Protein AF-A0A1Z8Q1K0-F1 (afdb_monomer_lite)

Radius of gyration: 10.84 Å; chains: 1; bounding box: 29×19×27 Å

Sequence (62 aa):
MFICLCNPFNDKKVSAHLSNSGGRARVGDVYRACSDGENPNCCQCLETLKNIVKNHNETIAT

pLDDT: mean 93.12, std 6.37, range [54.16, 97.12]

Secondary structure (DSSP, 8-state):
-EEETTTTEEHHHHHHHHHHT-S---HHHHHHHHTTTPPPSS-TTHHHHHHHHHHHHHHH--

Structure (mmCIF, N/CA/C/O backbone):
data_AF-A0A1Z8Q1K0-F1
#
_entry.id   AF-A0A1Z8Q1K0-F1
#
loop_
_atom_site.group_PDB
_atom_site.id
_atom_site.type_symbol
_atom_site.label_atom_id
_atom_site.label_alt_id
_atom_site.label_comp_id
_atom_site.label_asym_id
_atom_site.label_entity_id
_atom_site.label_seq_id
_atom_site.pdbx_PDB_ins_code
_atom_site.Cartn_x
_atom_site.Cartn_y
_atom_site.Cartn_z
_atom_site.occupancy
_atom_site.B_iso_or_equiv
_atom_site.auth_seq_id
_atom_site.auth_comp_id
_atom_site.auth_asym_id
_atom_site.auth_atom_id
_atom_site.pdbx_PDB_model_num
ATOM 1 N N . MET A 1 1 ? 1.424 12.839 -2.298 1.00 88.75 1 MET A N 1
ATOM 2 C CA . MET A 1 1 ? 2.869 12.515 -2.285 1.00 88.75 1 MET A CA 1
ATOM 3 C C . MET A 1 1 ? 3.140 11.237 -3.077 1.00 88.75 1 MET A C 1
ATOM 5 O O . MET A 1 1 ? 2.326 10.320 -3.034 1.00 88.75 1 MET A O 1
ATOM 9 N N . PHE A 1 2 ? 4.262 11.159 -3.803 1.00 93.50 2 PHE A N 1
ATOM 10 C CA . PHE A 1 2 ? 4.720 9.882 -4.365 1.00 93.50 2 PHE A CA 1
ATOM 11 C C . PHE A 1 2 ? 5.076 8.917 -3.233 1.00 93.50 2 PHE A C 1
ATOM 13 O O . PHE A 1 2 ? 5.817 9.282 -2.326 1.00 93.50 2 PHE A O 1
ATOM 20 N N . ILE A 1 3 ? 4.531 7.704 -3.282 1.00 94.62 3 ILE A N 1
ATOM 21 C CA . ILE A 1 3 ? 4.813 6.662 -2.291 1.00 94.62 3 ILE A CA 1
ATOM 22 C C . ILE A 1 3 ? 6.007 5.841 -2.745 1.00 94.62 3 ILE A C 1
ATOM 24 O O . ILE A 1 3 ? 6.917 5.601 -1.961 1.00 94.62 3 ILE A O 1
ATOM 28 N N . CYS A 1 4 ? 6.026 5.439 -4.014 1.00 95.31 4 CYS A N 1
ATOM 29 C CA . CYS A 1 4 ? 7.132 4.692 -4.585 1.00 95.31 4 CYS A CA 1
ATOM 30 C C . CYS A 1 4 ? 7.635 5.382 -5.848 1.00 95.31 4 CYS A C 1
ATOM 32 O O . CYS A 1 4 ? 6.829 5.860 -6.638 1.00 95.31 4 CYS A O 1
ATOM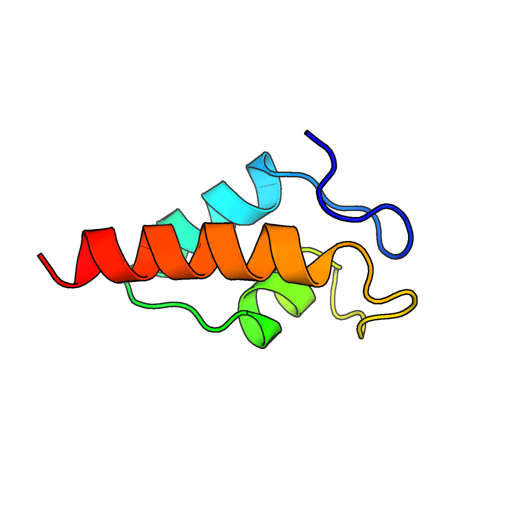 34 N N . LEU A 1 5 ? 8.960 5.449 -6.010 1.00 93.25 5 LEU A N 1
ATOM 35 C CA . LEU A 1 5 ? 9.617 5.997 -7.204 1.00 93.25 5 LEU A CA 1
ATOM 36 C C . LEU A 1 5 ? 10.096 4.889 -8.151 1.00 93.25 5 LEU A C 1
ATOM 38 O O . LEU A 1 5 ? 10.042 5.065 -9.359 1.00 93.25 5 LEU A O 1
ATOM 42 N N . CYS A 1 6 ? 10.521 3.741 -7.606 1.00 93.19 6 CYS A N 1
ATOM 43 C CA . CYS A 1 6 ? 11.024 2.608 -8.391 1.00 93.19 6 CYS A CA 1
ATOM 44 C C . CYS A 1 6 ? 9.919 1.944 -9.227 1.00 93.19 6 CYS A C 1
ATOM 46 O O . CYS A 1 6 ? 10.167 1.581 -10.365 1.00 93.19 6 CYS A O 1
ATOM 48 N N . ASN A 1 7 ? 8.707 1.851 -8.671 1.00 94.06 7 ASN A N 1
ATOM 49 C CA . ASN A 1 7 ? 7.482 1.504 -9.389 1.00 94.06 7 ASN A CA 1
ATOM 50 C C . ASN A 1 7 ? 6.478 2.625 -9.100 1.00 94.06 7 ASN A C 1
ATOM 52 O O . ASN A 1 7 ? 5.901 2.637 -8.011 1.00 94.06 7 ASN A O 1
ATOM 56 N N . PRO A 1 8 ? 6.372 3.639 -9.972 1.00 93.44 8 PRO A N 1
ATOM 57 C CA . PRO A 1 8 ? 5.802 4.924 -9.604 1.00 93.44 8 PRO A CA 1
ATOM 58 C C . PRO A 1 8 ? 4.312 4.858 -9.266 1.00 93.44 8 PRO A C 1
ATOM 60 O O . PRO A 1 8 ? 3.472 4.594 -10.120 1.00 93.44 8 PRO A O 1
ATOM 63 N N . PHE A 1 9 ? 3.973 5.187 -8.018 1.00 96.31 9 PHE A N 1
ATOM 64 C CA . PHE A 1 9 ? 2.596 5.441 -7.595 1.00 96.31 9 PHE A CA 1
ATOM 65 C C . PHE A 1 9 ? 2.537 6.434 -6.437 1.00 96.31 9 PHE A C 1
ATOM 67 O O . PHE A 1 9 ? 3.516 6.660 -5.720 1.00 96.31 9 PHE A O 1
ATOM 74 N N . ASN A 1 10 ? 1.372 7.052 -6.258 1.00 96.69 10 ASN A N 1
ATOM 75 C CA . ASN A 1 10 ? 1.145 8.105 -5.275 1.00 96.69 10 ASN A CA 1
ATOM 76 C C . ASN A 1 10 ? 0.081 7.717 -4.241 1.00 96.69 10 ASN A C 1
ATOM 78 O O . ASN A 1 10 ? -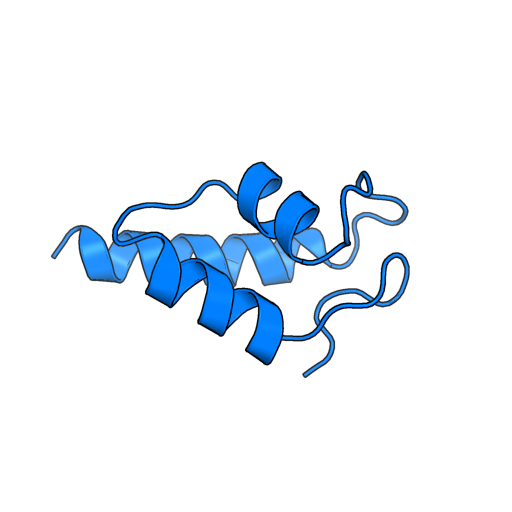0.648 6.735 -4.380 1.00 96.69 10 ASN A O 1
ATOM 82 N N . ASP A 1 11 ? 0.012 8.527 -3.195 1.00 96.00 11 ASP A N 1
ATOM 83 C CA . ASP A 1 11 ? -0.961 8.444 -2.109 1.00 96.00 11 ASP A CA 1
ATOM 84 C C . ASP A 1 11 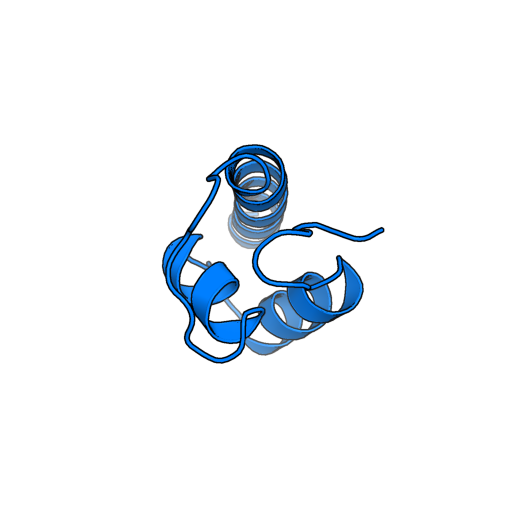? -2.415 8.439 -2.587 1.00 96.00 11 ASP A C 1
ATOM 86 O O . ASP A 1 11 ? -3.231 7.718 -2.021 1.00 96.00 11 ASP A O 1
ATOM 90 N N . LYS A 1 12 ? -2.743 9.182 -3.649 1.00 96.12 12 LYS A N 1
ATOM 91 C CA . LYS A 1 12 ? -4.098 9.195 -4.221 1.00 96.12 12 LYS A CA 1
ATOM 92 C C . LYS A 1 12 ? -4.506 7.818 -4.748 1.00 96.12 12 LYS A C 1
ATOM 94 O O . LYS A 1 12 ? -5.623 7.386 -4.478 1.00 96.12 12 LYS A O 1
ATOM 99 N N . LYS A 1 13 ? -3.611 7.113 -5.454 1.00 95.88 13 LYS A N 1
ATOM 100 C CA . LYS A 1 13 ? -3.876 5.754 -5.971 1.00 95.88 13 LYS A CA 1
ATOM 101 C C . LYS A 1 13 ? -4.067 4.760 -4.819 1.00 95.88 13 LYS A C 1
ATOM 103 O O . LYS A 1 13 ? -5.004 3.968 -4.849 1.00 95.88 13 LYS A O 1
ATOM 108 N N . VAL A 1 14 ? -3.247 4.879 -3.770 1.00 96.94 14 VAL A N 1
ATOM 109 C CA . VAL A 1 14 ? -3.372 4.066 -2.547 1.00 96.94 14 VAL A CA 1
ATOM 110 C C . VAL A 1 14 ? -4.704 4.330 -1.841 1.00 96.94 14 VAL A C 1
ATOM 112 O O . VAL A 1 14 ? -5.437 3.388 -1.556 1.00 96.94 14 VAL A O 1
ATOM 115 N N . SER A 1 15 ? -5.049 5.597 -1.601 1.00 94.62 15 SER A N 1
ATOM 116 C CA . SER A 1 15 ? -6.296 5.981 -0.930 1.00 94.62 15 SER A CA 1
ATOM 117 C C . SER A 1 15 ? -7.529 5.537 -1.717 1.00 94.62 15 SER A C 1
ATOM 119 O O . SER A 1 15 ? -8.435 4.957 -1.129 1.00 94.62 15 SER A O 1
ATOM 121 N N . ALA A 1 16 ? -7.543 5.721 -3.040 1.00 95.62 16 ALA A N 1
ATOM 122 C CA . ALA A 1 16 ? -8.639 5.254 -3.884 1.00 95.62 16 ALA A CA 1
ATOM 123 C C . ALA A 1 16 ? -8.823 3.729 -3.794 1.00 95.62 16 ALA A C 1
ATOM 125 O O . ALA A 1 16 ? -9.948 3.250 -3.666 1.00 95.62 16 ALA A O 1
ATOM 126 N N . HIS A 1 17 ? -7.728 2.963 -3.814 1.00 95.69 17 HIS A N 1
ATOM 127 C CA . HIS A 1 17 ? -7.793 1.508 -3.682 1.00 95.69 17 HIS A CA 1
ATOM 128 C C . HIS A 1 17 ? -8.321 1.068 -2.306 1.00 95.69 17 HIS A C 1
ATOM 130 O O . HIS A 1 17 ? -9.173 0.18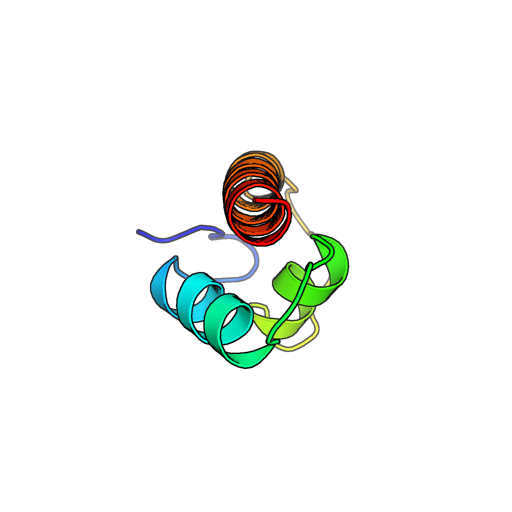5 -2.237 1.00 95.69 17 HIS A O 1
ATOM 136 N N . LEU A 1 18 ? -7.857 1.701 -1.225 1.00 95.38 18 LEU A N 1
ATOM 137 C CA . LEU A 1 18 ? -8.294 1.396 0.141 1.00 95.38 18 LEU A CA 1
ATOM 138 C C . LEU A 1 18 ? -9.765 1.755 0.391 1.00 95.38 18 LEU A C 1
ATOM 140 O O . LEU A 1 18 ? -10.474 0.999 1.049 1.00 95.38 18 LEU A O 1
ATOM 144 N N . SER A 1 19 ? -10.253 2.864 -0.166 1.00 92.56 19 SER A N 1
ATOM 145 C CA . SER A 1 19 ? -11.674 3.221 -0.082 1.00 92.56 19 SER A CA 1
ATOM 146 C C . SER A 1 19 ? -12.559 2.249 -0.868 1.00 92.56 19 SER A C 1
ATOM 148 O O . SER A 1 19 ? -13.662 1.928 -0.433 1.00 92.56 19 SER A O 1
ATOM 150 N N . ASN A 1 20 ? -12.072 1.742 -2.006 1.00 91.62 20 ASN A N 1
ATOM 151 C CA . ASN A 1 20 ? -12.814 0.803 -2.849 1.00 91.62 20 ASN A CA 1
ATOM 152 C C . ASN A 1 20 ? -12.813 -0.637 -2.316 1.00 91.62 20 ASN A C 1
ATOM 154 O O . ASN A 1 20 ? -13.689 -1.414 -2.690 1.00 91.62 20 ASN A O 1
ATOM 158 N N . SER A 1 21 ? -11.847 -1.025 -1.474 1.00 85.62 21 SER A N 1
ATOM 159 C CA . SER A 1 21 ? -11.759 -2.400 -0.963 1.00 85.62 21 SER A CA 1
ATOM 160 C C . SER A 1 21 ? -12.858 -2.743 0.048 1.00 85.62 21 SER A C 1
ATOM 162 O O . SER A 1 21 ? -13.105 -3.924 0.287 1.00 85.62 21 SER A O 1
ATOM 164 N N . GLY A 1 22 ? -13.512 -1.738 0.649 1.00 82.00 22 GLY A N 1
ATOM 165 C CA . GLY A 1 22 ? -14.630 -1.918 1.585 1.00 82.00 22 GLY A CA 1
ATOM 166 C C . GLY A 1 22 ? -14.272 -2.666 2.876 1.00 82.00 22 GLY A C 1
ATOM 167 O O . GLY A 1 22 ? -15.162 -3.102 3.601 1.00 82.00 22 GLY A O 1
ATOM 168 N N . GLY A 1 23 ? -12.980 -2.854 3.159 1.00 90.44 23 GLY A N 1
ATOM 169 C CA . GLY A 1 23 ? -12.513 -3.724 4.231 1.00 90.44 23 GLY A CA 1
ATOM 170 C C . GLY A 1 23 ? -11.010 -3.631 4.474 1.00 90.44 23 GLY A C 1
ATOM 171 O O . GLY A 1 23 ? -10.302 -2.791 3.903 1.00 90.44 23 GLY A O 1
ATOM 172 N N . ARG A 1 24 ? -10.512 -4.512 5.350 1.00 93.88 24 ARG A N 1
ATOM 173 C CA . ARG A 1 24 ? -9.078 -4.601 5.651 1.00 93.88 24 ARG A CA 1
ATOM 174 C C . ARG A 1 24 ? -8.291 -4.927 4.383 1.00 93.88 24 ARG 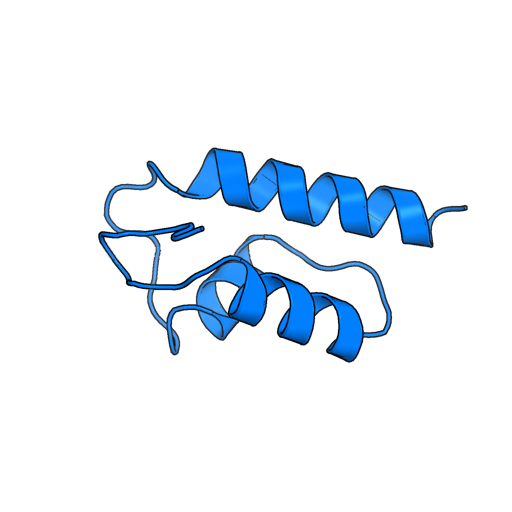A C 1
ATOM 176 O O . ARG A 1 24 ? -8.696 -5.777 3.595 1.00 93.88 24 ARG A O 1
ATOM 183 N N . ALA A 1 25 ? -7.130 -4.305 4.233 1.00 95.81 25 ALA A N 1
ATOM 184 C CA . ALA A 1 25 ? -6.243 -4.499 3.094 1.00 95.81 25 A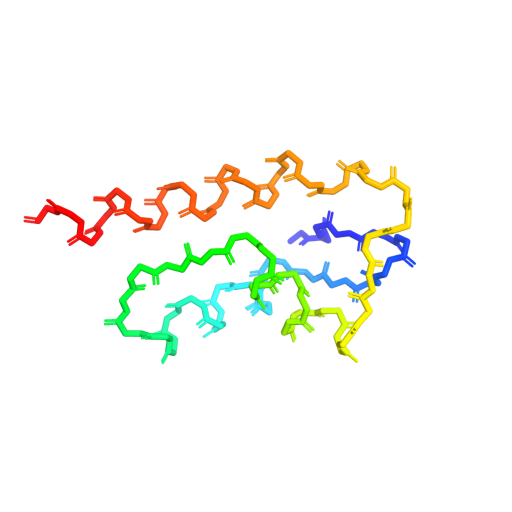LA A CA 1
ATOM 185 C C . ALA A 1 25 ? -4.902 -5.113 3.517 1.00 95.81 25 ALA A C 1
ATOM 187 O O . ALA A 1 25 ? -4.435 -4.931 4.649 1.00 95.81 25 ALA A O 1
ATOM 188 N N . ARG A 1 26 ? -4.254 -5.828 2.592 1.00 96.00 26 ARG A N 1
ATOM 189 C CA . ARG A 1 26 ? -2.884 -6.329 2.761 1.00 96.00 26 ARG A CA 1
ATOM 190 C C . ARG A 1 26 ? -1.928 -5.477 1.942 1.00 96.00 26 ARG A C 1
ATOM 192 O O . ARG A 1 26 ? -2.211 -5.142 0.800 1.00 96.00 26 ARG A O 1
ATOM 199 N N . VAL A 1 27 ? -0.753 -5.190 2.497 1.00 96.12 27 VAL A N 1
ATOM 200 C CA . VAL A 1 27 ? 0.265 -4.343 1.850 1.00 96.12 27 VAL A CA 1
ATOM 201 C C . VAL A 1 27 ? 0.636 -4.843 0.453 1.00 96.12 27 VAL A C 1
ATOM 203 O O . VAL A 1 27 ? 0.767 -4.031 -0.453 1.00 96.12 27 VAL A O 1
ATOM 206 N N . GLY A 1 28 ? 0.768 -6.161 0.267 1.00 94.94 28 GLY A N 1
ATOM 207 C CA . GLY A 1 28 ? 1.091 -6.750 -1.037 1.00 94.94 28 GLY A CA 1
ATOM 208 C C . GLY A 1 28 ? 0.008 -6.516 -2.092 1.00 94.94 28 GLY A C 1
ATOM 209 O O . GLY A 1 28 ? 0.332 -6.171 -3.225 1.00 94.94 28 GLY A O 1
ATOM 210 N N . ASP A 1 29 ? -1.265 -6.624 -1.706 1.00 95.12 29 ASP A N 1
ATOM 211 C CA . ASP A 1 29 ? -2.397 -6.396 -2.612 1.00 95.12 29 ASP A CA 1
ATOM 212 C C . ASP A 1 29 ? -2.467 -4.922 -3.023 1.00 95.12 29 ASP A C 1
ATOM 214 O O . ASP A 1 29 ? -2.584 -4.606 -4.206 1.00 95.12 29 ASP A O 1
ATOM 218 N N . VAL A 1 30 ? -2.290 -4.018 -2.054 1.00 96.75 30 VAL A N 1
ATOM 219 C CA . VAL A 1 30 ? -2.277 -2.570 -2.296 1.00 96.75 30 VAL A CA 1
ATOM 220 C C . VAL A 1 30 ? -1.093 -2.175 -3.173 1.00 96.75 30 VAL A C 1
ATOM 222 O O . VAL A 1 30 ? -1.265 -1.389 -4.102 1.00 96.75 30 VAL A O 1
ATOM 225 N N . TYR A 1 31 ? 0.096 -2.728 -2.905 1.00 96.88 31 TYR A N 1
ATOM 226 C CA . TYR A 1 31 ? 1.286 -2.482 -3.714 1.00 96.88 31 TYR A CA 1
ATOM 227 C C . TYR A 1 31 ? 1.014 -2.862 -5.163 1.00 96.88 31 TYR A C 1
ATOM 229 O O . TYR A 1 31 ? 1.047 -1.995 -6.028 1.00 96.88 31 TYR A O 1
ATOM 237 N N . ARG A 1 32 ? 0.636 -4.123 -5.394 1.00 96.06 32 ARG A N 1
ATOM 238 C CA . ARG A 1 32 ? 0.383 -4.678 -6.723 1.00 96.06 32 ARG A CA 1
ATOM 239 C C . ARG A 1 32 ? -0.716 -3.917 -7.468 1.00 96.06 32 ARG A C 1
ATOM 241 O O . ARG A 1 32 ? -0.589 -3.693 -8.666 1.00 96.06 32 ARG A O 1
ATOM 248 N N . ALA A 1 33 ? -1.770 -3.483 -6.776 1.00 95.81 33 ALA A N 1
ATOM 249 C CA . ALA A 1 33 ? -2.827 -2.668 -7.372 1.00 95.81 33 ALA A CA 1
ATOM 250 C C . ALA A 1 33 ? -2.350 -1.254 -7.751 1.00 95.81 33 ALA A C 1
ATOM 252 O O . ALA A 1 33 ? -2.785 -0.691 -8.756 1.00 95.81 33 ALA A O 1
ATOM 253 N N . CYS A 1 34 ? -1.456 -0.661 -6.958 1.00 96.44 34 CYS A N 1
ATOM 254 C CA . CYS A 1 34 ? -0.951 0.687 -7.206 1.00 96.44 34 CYS A CA 1
ATOM 255 C C . CYS A 1 34 ? 0.212 0.714 -8.202 1.00 96.44 34 CYS A C 1
ATOM 257 O O . CYS A 1 34 ? 0.378 1.710 -8.902 1.00 96.44 34 CYS A O 1
ATOM 259 N N . SER A 1 35 ? 0.978 -0.365 -8.303 1.00 95.94 35 SER A N 1
ATOM 260 C CA . SER A 1 35 ? 2.141 -0.498 -9.177 1.00 95.94 35 SER A CA 1
ATOM 261 C C . SER A 1 35 ? 1.845 -1.242 -10.481 1.00 95.94 35 SER A C 1
ATOM 263 O O . SER A 1 35 ? 2.769 -1.753 -11.093 1.00 95.94 35 SER A O 1
ATOM 265 N N . ASP A 1 36 ? 0.574 -1.363 -10.876 1.00 93.81 36 ASP A N 1
ATOM 266 C CA . ASP A 1 36 ? 0.148 -2.007 -12.130 1.00 93.81 36 ASP A CA 1
ATOM 267 C C . ASP A 1 36 ? 0.617 -3.468 -12.278 1.00 93.81 36 ASP A C 1
ATOM 269 O O . ASP A 1 36 ? 0.903 -3.953 -13.368 1.00 93.81 36 ASP A O 1
ATOM 273 N N . GLY A 1 37 ? 0.657 -4.202 -11.164 1.00 93.19 37 GLY A N 1
ATOM 274 C CA . GLY A 1 37 ? 1.037 -5.615 -11.131 1.00 93.19 37 GLY A CA 1
ATOM 275 C C . GLY A 1 37 ? 2.484 -5.881 -10.722 1.00 93.19 37 GLY A C 1
ATOM 276 O O . GLY A 1 37 ? 2.829 -7.042 -10.508 1.00 93.19 37 GLY A O 1
ATOM 277 N N . GLU A 1 38 ? 3.304 -4.840 -10.573 1.00 94.00 38 GLU A N 1
ATOM 278 C CA . GLU A 1 38 ? 4.733 -4.992 -10.285 1.00 94.00 38 GLU A CA 1
ATOM 279 C C . GLU A 1 38 ? 5.041 -5.575 -8.899 1.00 94.00 38 GLU A C 1
ATOM 281 O O . GLU A 1 38 ? 4.293 -5.408 -7.930 1.00 94.00 38 GLU A O 1
ATOM 286 N N . ASN A 1 39 ? 6.215 -6.199 -8.797 1.00 91.12 39 ASN A N 1
ATOM 287 C CA . ASN A 1 39 ? 6.798 -6.624 -7.527 1.00 91.12 39 ASN A CA 1
ATOM 288 C C . ASN A 1 39 ? 7.693 -5.523 -6.930 1.00 91.12 39 ASN A C 1
ATOM 290 O O . ASN A 1 39 ? 8.263 -4.723 -7.675 1.00 91.12 39 ASN A O 1
ATOM 294 N N . PRO A 1 40 ? 7.872 -5.474 -5.596 1.00 91.38 40 PRO A N 1
ATOM 295 C CA . PRO A 1 40 ? 8.789 -4.530 -4.967 1.00 91.38 40 PRO A CA 1
ATOM 296 C C . PRO A 1 40 ? 10.216 -4.638 -5.515 1.00 91.38 40 PRO A C 1
ATOM 298 O O . PRO A 1 40 ? 10.816 -5.705 -5.475 1.00 91.38 40 PRO A O 1
ATOM 301 N N . ASN A 1 41 ? 10.755 -3.513 -5.991 1.00 89.19 41 ASN A N 1
ATOM 302 C CA . ASN A 1 41 ? 12.120 -3.430 -6.517 1.00 89.19 41 ASN A CA 1
ATOM 303 C C . ASN A 1 41 ? 13.113 -2.982 -5.424 1.00 89.19 41 ASN A C 1
ATOM 305 O O . ASN A 1 41 ? 13.800 -3.792 -4.815 1.00 89.19 41 ASN A O 1
ATOM 309 N N . CYS A 1 42 ? 13.131 -1.687 -5.099 1.00 90.31 42 CYS A N 1
ATOM 310 C CA . CYS A 1 42 ? 14.079 -1.108 -4.139 1.00 90.31 42 CYS A CA 1
ATOM 311 C C . CYS A 1 42 ? 13.609 -1.151 -2.671 1.00 90.31 42 CYS A C 1
ATOM 313 O O . CYS A 1 42 ? 14.340 -0.737 -1.772 1.00 90.31 42 CYS A O 1
ATOM 315 N N . CYS A 1 43 ? 12.367 -1.588 -2.428 1.00 91.31 43 CYS A N 1
ATOM 316 C CA . CYS A 1 43 ? 11.722 -1.734 -1.114 1.00 91.31 43 CYS A CA 1
ATOM 317 C C . CYS A 1 43 ? 11.624 -0.473 -0.223 1.00 91.31 43 CYS A C 1
ATOM 319 O O . CYS A 1 43 ? 10.939 -0.520 0.795 1.00 91.31 43 CYS A O 1
ATOM 321 N N . GLN A 1 44 ? 12.203 0.666 -0.620 1.00 93.06 44 GLN A N 1
ATOM 322 C CA . GLN A 1 44 ? 12.215 1.920 0.155 1.00 93.06 44 GLN A CA 1
ATOM 323 C C . GLN A 1 44 ? 10.809 2.455 0.456 1.00 93.06 44 GLN A C 1
ATOM 325 O O . GLN A 1 44 ? 10.555 3.035 1.503 1.00 93.06 44 GLN A O 1
ATOM 330 N N . CYS A 1 45 ? 9.869 2.222 -0.457 1.00 94.69 45 CYS A N 1
ATOM 331 C CA . CYS A 1 45 ? 8.494 2.692 -0.333 1.00 94.69 45 CYS A CA 1
ATOM 332 C C . CYS A 1 45 ? 7.603 1.805 0.554 1.00 94.69 45 CYS A C 1
ATOM 334 O O . CYS A 1 45 ? 6.459 2.166 0.845 1.00 94.69 45 CYS A O 1
ATOM 336 N N . LEU A 1 46 ? 8.093 0.631 0.975 1.00 95.44 46 LEU A N 1
ATOM 337 C CA . LEU A 1 46 ? 7.271 -0.356 1.673 1.00 95.44 46 LEU A CA 1
ATOM 338 C C . LEU A 1 46 ? 6.936 0.053 3.103 1.00 95.44 46 LEU A C 1
ATOM 340 O O . LEU A 1 46 ? 5.848 -0.278 3.559 1.00 95.44 46 LEU A O 1
ATOM 344 N N . GLU A 1 47 ? 7.818 0.753 3.818 1.00 95.69 47 GLU A N 1
ATOM 345 C CA . GLU A 1 47 ? 7.511 1.208 5.183 1.00 95.69 47 GLU A CA 1
ATOM 346 C C . GLU A 1 47 ? 6.395 2.249 5.190 1.00 95.69 47 GLU A C 1
ATOM 348 O O . GLU A 1 47 ? 5.422 2.115 5.932 1.00 95.69 47 GLU A O 1
ATOM 353 N N . THR A 1 48 ? 6.470 3.232 4.291 1.00 95.88 48 THR A N 1
ATOM 354 C CA . THR A 1 48 ? 5.399 4.214 4.108 1.00 95.88 48 THR A CA 1
ATOM 355 C C . THR A 1 48 ? 4.085 3.526 3.748 1.00 95.88 48 THR A C 1
ATOM 357 O O . THR A 1 48 ? 3.056 3.811 4.360 1.00 95.88 48 THR A O 1
ATOM 360 N N . LEU A 1 49 ? 4.111 2.570 2.812 1.00 96.69 49 LEU A N 1
ATOM 361 C CA . LEU A 1 49 ? 2.912 1.826 2.434 1.00 96.69 49 LEU A CA 1
ATOM 362 C C . LEU A 1 49 ? 2.355 0.987 3.597 1.00 96.69 49 LEU A C 1
ATOM 364 O O . LEU A 1 49 ? 1.145 0.985 3.819 1.00 96.69 49 LEU A O 1
ATOM 368 N N . LYS A 1 50 ? 3.217 0.312 4.368 1.00 96.81 50 LYS A N 1
ATOM 369 C CA . LYS A 1 50 ? 2.830 -0.450 5.569 1.00 96.81 50 LYS A CA 1
ATOM 370 C C . LYS A 1 50 ? 2.108 0.434 6.579 1.00 96.81 50 LYS A C 1
ATOM 372 O O . LYS A 1 50 ? 1.064 0.024 7.078 1.00 96.81 50 LYS A O 1
ATOM 377 N N . ASN A 1 51 ? 2.624 1.633 6.842 1.00 97.12 51 ASN A N 1
ATOM 378 C CA . ASN A 1 51 ? 2.006 2.571 7.779 1.00 97.12 51 ASN A CA 1
ATOM 379 C C . ASN A 1 51 ? 0.624 3.028 7.299 1.00 97.12 51 ASN A C 1
ATOM 381 O O . ASN A 1 51 ? -0.324 3.015 8.078 1.00 97.12 51 ASN A O 1
ATOM 385 N N . ILE A 1 52 ? 0.476 3.348 6.010 1.00 96.25 52 ILE A N 1
ATOM 386 C CA . ILE A 1 52 ? -0.824 3.737 5.439 1.00 96.25 52 ILE A CA 1
ATOM 387 C C . ILE A 1 52 ? -1.845 2.599 5.578 1.00 96.25 52 ILE A C 1
ATOM 389 O O . ILE A 1 52 ? -2.959 2.816 6.053 1.00 96.25 52 ILE A O 1
ATOM 393 N N . VAL A 1 53 ? -1.461 1.375 5.205 1.00 96.44 53 VAL A N 1
ATOM 394 C CA . VAL A 1 53 ? -2.346 0.202 5.280 1.00 96.44 53 VAL A CA 1
ATOM 395 C C . VAL A 1 53 ? -2.689 -0.156 6.725 1.00 96.44 53 VAL A C 1
ATOM 397 O O . VAL A 1 53 ? -3.825 -0.535 7.009 1.00 96.44 53 VAL A O 1
ATOM 400 N N . LYS A 1 54 ? -1.732 -0.026 7.650 1.00 96.31 54 LYS A N 1
ATOM 401 C CA . LYS A 1 54 ? -1.971 -0.228 9.081 1.00 96.31 54 LYS A CA 1
ATOM 402 C C . LYS A 1 54 ? -3.020 0.757 9.600 1.00 96.31 54 LYS A C 1
ATOM 404 O O . LYS A 1 54 ? -4.011 0.303 10.162 1.00 96.31 54 LYS A O 1
ATOM 409 N N . ASN A 1 55 ? -2.841 2.052 9.340 1.00 95.31 55 ASN A N 1
ATOM 410 C CA . ASN A 1 55 ? -3.774 3.088 9.785 1.00 95.31 55 ASN A CA 1
ATOM 411 C C . ASN A 1 55 ? -5.187 2.842 9.231 1.00 95.31 55 ASN A C 1
ATOM 413 O O . ASN A 1 55 ? -6.155 2.874 9.982 1.00 95.31 55 ASN A O 1
ATOM 417 N N . HIS A 1 56 ? -5.313 2.510 7.941 1.00 94.62 56 HIS A N 1
ATOM 418 C CA . HIS A 1 56 ? -6.599 2.127 7.338 1.00 94.62 56 HIS A CA 1
ATOM 419 C C . HIS A 1 56 ? -7.246 0.939 8.061 1.00 94.62 56 HIS A C 1
ATOM 421 O O . HIS A 1 56 ? -8.408 0.986 8.458 1.00 94.62 56 HIS A O 1
ATOM 427 N N . ASN A 1 57 ? -6.481 -0.127 8.292 1.00 95.62 57 ASN A N 1
ATOM 428 C CA . ASN A 1 57 ? -6.991 -1.321 8.962 1.00 95.62 57 ASN A CA 1
ATOM 429 C C . ASN A 1 57 ? -7.412 -1.070 10.417 1.00 95.62 57 ASN A C 1
ATOM 431 O O . ASN A 1 57 ? -8.302 -1.769 10.904 1.00 95.62 57 ASN A O 1
ATOM 435 N N . GLU A 1 58 ? -6.777 -0.123 11.107 1.00 95.00 58 GLU A N 1
ATOM 436 C CA . GLU A 1 58 ? -7.178 0.317 12.447 1.00 95.00 58 GLU A CA 1
ATOM 437 C C . GLU A 1 58 ? -8.509 1.077 12.394 1.00 95.00 58 GLU A C 1
ATOM 439 O O . GLU A 1 58 ? -9.396 0.764 13.182 1.00 95.00 58 GLU A O 1
ATOM 444 N N . THR A 1 59 ? -8.721 1.955 11.402 1.00 91.81 59 THR A N 1
ATOM 445 C CA . THR A 1 59 ? -10.007 2.670 11.241 1.00 91.81 59 THR A CA 1
ATOM 446 C C . THR A 1 59 ? -11.200 1.759 10.945 1.00 91.81 59 THR A C 1
ATOM 448 O O . THR A 1 59 ? -12.324 2.118 11.264 1.00 91.81 59 THR A O 1
ATOM 451 N N . ILE A 1 60 ? -10.971 0.576 10.367 1.00 88.38 60 ILE A N 1
ATOM 452 C CA . ILE A 1 60 ? -12.027 -0.416 10.087 1.00 88.38 60 ILE A CA 1
ATOM 453 C C . ILE A 1 60 ? -12.307 -1.322 11.291 1.00 88.38 60 ILE A C 1
ATOM 455 O O . ILE A 1 60 ? -13.380 -1.907 11.392 1.00 88.38 60 ILE A O 1
ATOM 459 N N . ALA A 1 61 ? -11.336 -1.496 12.188 1.00 72.38 61 ALA A N 1
ATOM 460 C CA . ALA A 1 61 ? -11.488 -2.345 13.370 1.00 72.38 61 ALA A CA 1
ATOM 461 C C . ALA A 1 61 ? -12.209 -1.643 14.537 1.00 72.38 61 ALA A C 1
ATOM 463 O O . ALA A 1 61 ? -12.290 -2.224 15.619 1.00 72.38 61 ALA A O 1
ATOM 464 N N . THR A 1 62 ? -12.687 -0.415 14.318 1.00 54.16 62 THR A N 1
ATOM 465 C CA . THR A 1 62 ? -13.406 0.419 15.292 1.00 54.16 62 THR A CA 1
ATOM 466 C C . THR A 1 62 ? -14.862 0.534 14.875 1.00 54.16 62 THR A C 1
ATOM 468 O O . THR A 1 62 ? -15.725 0.468 15.775 1.00 54.16 62 THR A O 1
#

Foldseek 3Di:
DFLDDVLTFDPVLLVVVLVVVVAQDDLQVSCCSRSVNDDDDPCPSSVVSVVVSVVSNVVRVD